Protein 1U61 (pdb70)

Foldseek 3Di:
DPLVPDALLVLLCLLVVLLVVLLVVDVVVDPDDPVCSVVVSCLQQPLQLQLLLLVVCVVVVVDDPVLVVLLVRQLDPHVPDDPPPDDSVSNSNSSSSSSSSSSCVVVVVVVVSCVSSVSSVVSSVD

Solvent-accessible surface area: 7987 Å² total

B-factor: mean 25.26, std 9.6, range [9.96, 57.23]

Structure (mmCIF, N/CA/C/O backbone):
data_1U61
#
_entry.id   1U61
#
_cell.length_a   168.978
_cell.length_b   168.978
_cell.length_c   168.978
_cell.angle_alpha   90.00
_cell.angle_beta   90.00
_cell.angle_gamma   90.00
#
_symmetry.space_group_name_H-M   'I 41 3 2'
#
loop_
_entity.id
_entity.type
_entity.pdbx_description
1 polymer 'hypothetical protein'
2 water water
#
loop_
_atom_site.group_PDB
_atom_site.id
_atom_site.type_symbol
_atom_site.label_atom_id
_atom_site.label_alt_id
_atom_site.label_comp_id
_atom_site.label_asym_id
_atom_site.label_entity_id
_atom_site.label_seq_id
_atom_site.pdbx_PDB_ins_code
_atom_site.Cartn_x
_atom_site.Cartn_y
_atom_site.Cartn_z
_atom_site.occupancy
_atom_site.B_iso_or_equiv
_atom_site.auth_seq_id
_atom_site.auth_comp_id
_atom_site.auth_asym_id
_atom_site.auth_atom_id
_atom_site.pdbx_PDB_model_num
ATOM 1 N N . ILE A 1 5 ? 36.857 50.694 -2.202 1.00 34.06 2 ILE A N 1
ATOM 2 C CA . ILE A 1 5 ? 37.084 49.214 -2.148 1.00 32.54 2 ILE A CA 1
ATOM 3 C C . ILE A 1 5 ? 37.756 48.695 -3.421 1.00 30.78 2 ILE A C 1
ATOM 4 O O . ILE A 1 5 ? 37.227 48.856 -4.523 1.00 32.73 2 ILE A O 1
ATOM 9 N N . ASP A 1 6 ? 38.863 47.992 -3.241 1.00 27.22 3 ASP A N 1
ATOM 10 C CA . ASP A 1 6 ? 39.635 47.435 -4.346 1.00 24.69 3 ASP A CA 1
ATOM 11 C C . ASP A 1 6 ? 39.314 45.941 -4.396 1.00 22.63 3 A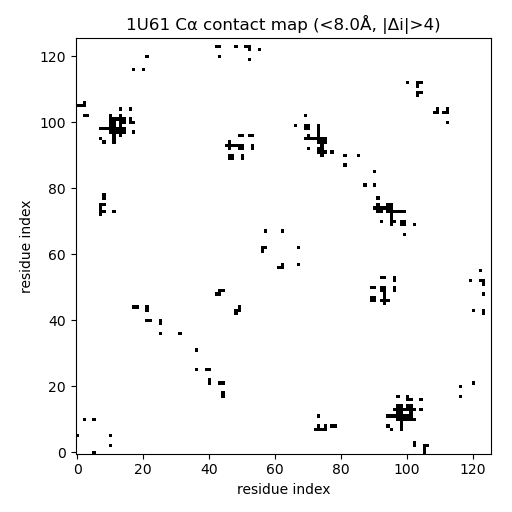SP A C 1
ATOM 12 O O . ASP A 1 6 ? 39.955 45.112 -3.731 1.00 20.91 3 ASP A O 1
ATOM 17 N N . ALA A 1 7 ? 38.295 45.615 -5.182 1.00 20.25 4 ALA A N 1
ATOM 18 C CA . ALA A 1 7 ? 37.779 44.266 -5.277 1.00 19.70 4 ALA A CA 1
ATOM 19 C C . ALA A 1 7 ? 38.786 43.266 -5.788 1.00 18.92 4 ALA A C 1
ATOM 20 O O . ALA A 1 7 ? 38.757 42.110 -5.399 1.00 18.83 4 ALA A O 1
ATOM 22 N N . LYS A 1 8 ? 39.667 43.696 -6.692 1.00 17.93 5 LYS A N 1
ATOM 23 C CA . LYS A 1 8 ? 40.658 42.791 -7.249 1.00 17.70 5 LYS A CA 1
ATOM 24 C C . LYS A 1 8 ? 41.696 42.370 -6.223 1.00 15.69 5 LYS A C 1
ATOM 25 O O . LYS A 1 8 ? 42.392 41.412 -6.433 1.00 16.56 5 LYS A O 1
ATOM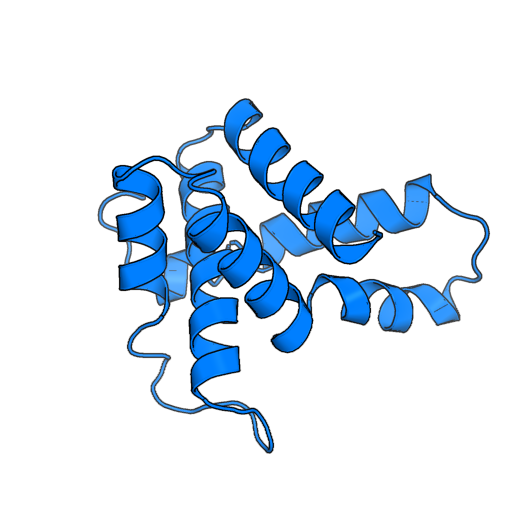 31 N N . GLN A 1 9 ? 41.838 43.127 -5.150 1.00 14.86 6 GLN A N 1
ATOM 32 C CA . GLN A 1 9 ? 42.781 42.809 -4.085 1.00 15.37 6 GLN A CA 1
ATOM 33 C C . GLN A 1 9 ? 42.131 42.231 -2.817 1.00 14.33 6 GLN A C 1
ATOM 34 O O . GLN A 1 9 ? 42.803 41.617 -2.001 1.00 12.82 6 GLN A O 1
ATOM 40 N N . LEU A 1 10 ? 40.827 42.424 -2.672 1.00 14.03 7 LEU A N 1
ATOM 41 C CA . LEU A 1 10 ? 40.114 42.005 -1.473 1.00 14.43 7 LEU A CA 1
ATOM 42 C C . LEU A 1 10 ? 40.137 40.473 -1.299 1.00 13.54 7 LEU A C 1
ATOM 43 O O . LEU A 1 10 ? 39.952 39.738 -2.230 1.00 12.78 7 LEU A O 1
ATOM 48 N N . ASN A 1 11 ? 40.384 40.012 -0.088 1.00 13.45 8 ASN A N 1
ATOM 49 C CA . ASN A 1 11 ? 40.370 38.588 0.209 1.00 13.43 8 ASN A CA 1
ATOM 50 C C . ASN A 1 11 ? 38.983 37.997 -0.135 1.00 13.76 8 ASN A C 1
ATOM 51 O O . ASN A 1 11 ? 37.925 38.709 -0.171 1.00 9.96 8 ASN A O 1
ATOM 56 N N . SER A 1 12 ? 39.027 36.720 -0.477 1.00 14.02 9 SER A N 1
ATOM 57 C CA . SER A 1 12 ? 37.836 35.938 -0.848 1.00 15.39 9 SER A CA 1
ATOM 58 C C . SER A 1 12 ? 36.725 35.788 0.210 1.00 15.64 9 SER A C 1
ATOM 59 O O . SER A 1 12 ? 35.566 35.733 -0.171 1.00 16.46 9 SER A O 1
ATOM 62 N N . LEU A 1 13 ? 37.039 35.716 1.498 1.00 16.45 10 LEU A N 1
ATOM 63 C CA . LEU A 1 13 ? 35.991 35.629 2.514 1.00 17.27 10 LEU A CA 1
ATOM 64 C C . LEU A 1 13 ? 35.173 36.921 2.549 1.00 16.36 10 LEU A C 1
ATOM 65 O O . LEU A 1 13 ? 33.949 36.877 2.643 1.00 14.21 10 LEU A O 1
ATOM 70 N N . ALA A 1 14 ? 35.856 38.059 2.486 1.00 14.39 11 ALA A N 1
ATOM 71 C CA . ALA A 1 14 ? 35.188 39.361 2.405 1.00 14.40 11 ALA A CA 1
ATOM 72 C C . ALA A 1 14 ? 34.371 39.489 1.132 1.00 13.83 11 ALA A C 1
ATOM 73 O O . ALA A 1 14 ? 33.250 39.993 1.172 1.00 13.93 11 ALA A O 1
ATOM 75 N N . LEU A 1 15 ? 34.904 39.034 0.004 1.00 12.76 12 LEU A N 1
ATOM 76 C CA . LEU A 1 15 ? 34.126 39.057 -1.226 1.00 13.38 12 LEU A CA 1
ATOM 77 C C . LEU A 1 15 ? 32.842 38.219 -1.076 1.00 13.84 12 LEU A C 1
ATOM 78 O O . LEU A 1 15 ? 31.783 38.641 -1.530 1.00 13.71 12 LEU A O 1
ATOM 83 N N . ALA A 1 16 ? 32.965 37.036 -0.473 1.00 13.45 13 ALA A N 1
ATOM 84 C CA . ALA A 1 16 ? 31.857 36.138 -0.286 1.00 13.37 13 ALA A CA 1
ATOM 85 C C . ALA A 1 16 ? 30.853 36.712 0.717 1.00 13.47 13 ALA A C 1
ATOM 86 O O . ALA A 1 16 ? 29.661 36.608 0.509 1.00 13.74 13 ALA A O 1
ATOM 88 N N . TYR A 1 17 ? 31.344 37.307 1.794 1.00 13.18 14 TYR A N 1
ATOM 89 C CA . TYR A 1 17 ? 30.524 38.036 2.723 1.00 13.48 14 TYR A CA 1
ATOM 90 C C . TYR A 1 17 ? 29.640 39.044 1.960 1.00 14.51 14 TYR A C 1
ATOM 91 O O . TYR A 1 17 ? 28.417 39.109 2.170 1.00 14.19 14 TYR A O 1
ATOM 108 N N . GLY A 1 19 ? 28.945 39.075 -1.375 1.00 14.56 16 GLY A N 1
ATOM 109 C CA . GLY A 1 19 ? 28.163 38.463 -2.425 1.00 15.00 16 GLY A CA 1
ATOM 110 C C . GLY A 1 19 ? 26.978 37.649 -1.894 1.00 15.33 16 GLY A C 1
ATOM 111 O O . GLY A 1 19 ? 25.922 37.540 -2.536 1.00 15.00 16 GLY A O 1
ATOM 112 N N . ASP A 1 20 ? 27.182 37.046 -0.724 1.00 14.97 17 ASP A N 1
ATOM 113 C CA . ASP A 1 20 ? 26.130 36.381 0.031 1.00 14.97 17 ASP A CA 1
ATOM 114 C C . ASP A 1 20 ? 24.900 37.304 0.183 1.00 15.31 17 ASP A C 1
ATOM 115 O O . ASP A 1 20 ? 23.798 36.905 -0.156 1.00 15.12 17 ASP A O 1
ATOM 120 N N . ALA A 1 21 ? 25.101 38.539 0.647 1.00 14.85 18 ALA A N 1
A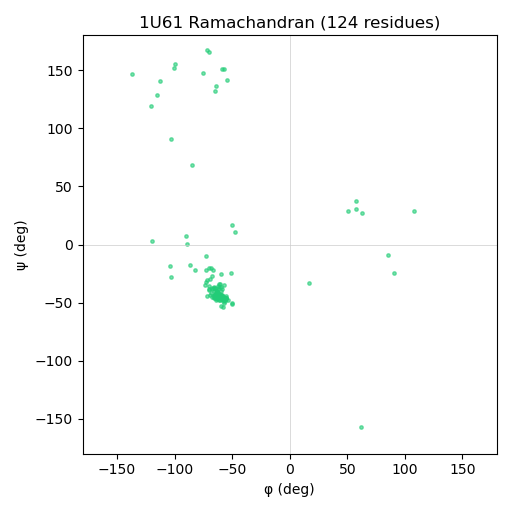TOM 121 C CA . ALA A 1 21 ? 24.009 39.510 0.764 1.00 13.84 18 ALA A CA 1
ATOM 122 C C . ALA A 1 21 ? 23.492 40.002 -0.586 1.00 13.58 18 ALA A C 1
ATOM 123 O O . ALA A 1 21 ? 22.277 40.132 -0.797 1.00 13.97 18 ALA A O 1
ATOM 125 N N . VAL A 1 22 ? 24.380 40.221 -1.544 1.00 14.04 19 VAL A N 1
ATOM 126 C CA . VAL A 1 22 ? 23.954 40.660 -2.876 1.00 14.10 19 VAL A CA 1
ATOM 127 C C . VAL A 1 22 ? 23.034 39.629 -3.531 1.00 14.73 19 VAL A C 1
ATOM 128 O O . VAL A 1 22 ? 21.987 39.972 -4.063 1.00 15.37 19 VAL A O 1
ATOM 132 N N . TYR A 1 23 ? 23.421 38.364 -3.500 1.00 15.11 20 TYR A N 1
ATOM 133 C CA . TYR A 1 23 ? 22.622 37.314 -4.104 1.00 14.82 20 TYR A CA 1
ATOM 134 C C . TYR A 1 23 ? 21.288 37.163 -3.361 1.00 14.93 20 TYR A C 1
ATOM 135 O O . TYR A 1 23 ? 20.244 36.952 -3.955 1.00 14.28 20 TYR A O 1
ATOM 144 N N . GLU A 1 24 ? 21.339 37.261 -2.046 1.00 14.33 21 GLU A N 1
ATOM 145 C CA . GLU A 1 24 ? 20.141 37.154 -1.228 1.00 13.96 21 GLU A CA 1
ATOM 146 C C . GLU A 1 24 ? 19.089 38.175 -1.668 1.00 14.73 21 GLU A C 1
ATOM 147 O O . GLU A 1 24 ? 17.899 37.846 -1.765 1.00 14.17 21 GLU A O 1
ATOM 153 N N . GLN A 1 25 ? 19.533 39.400 -1.902 1.00 15.33 22 GLN A N 1
ATOM 154 C CA . GLN A 1 25 ? 18.665 40.498 -2.327 1.00 15.77 22 GLN A CA 1
ATOM 155 C C . GLN A 1 25 ? 18.033 40.210 -3.684 1.00 16.02 22 GLN A C 1
ATOM 156 O O . GLN A 1 25 ? 16.805 40.384 -3.827 1.00 15.98 22 GLN A O 1
ATOM 162 N N . TYR A 1 26 ? 18.821 39.750 -4.669 1.00 15.19 23 TYR A N 1
ATOM 163 C CA . TYR A 1 26 ? 18.235 39.282 -5.917 1.00 15.67 23 TYR A CA 1
ATOM 164 C C . TYR A 1 26 ? 1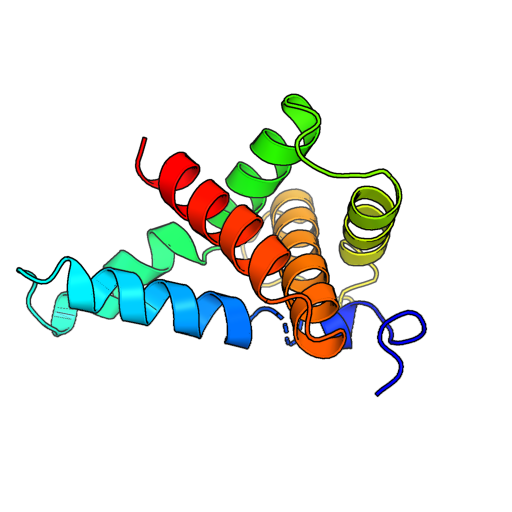7.190 38.177 -5.712 1.00 15.55 23 TYR A C 1
ATOM 165 O O . TYR A 1 26 ? 16.132 38.186 -6.334 1.00 15.26 23 TYR A O 1
ATOM 174 N N . ILE A 1 27 ? 17.507 37.188 -4.892 1.00 15.41 24 ILE A N 1
ATOM 175 C CA . ILE A 1 27 ? 16.619 36.043 -4.734 1.00 14.69 24 ILE A CA 1
ATOM 176 C C . ILE A 1 27 ? 15.302 36.431 -4.051 1.00 15.08 24 ILE A C 1
ATOM 177 O O . ILE A 1 27 ? 14.223 35.976 -4.448 1.00 15.01 24 ILE A O 1
ATOM 182 N N . ARG A 1 28 ? 15.380 37.216 -2.982 1.00 14.31 25 ARG A N 1
ATOM 183 C CA . ARG A 1 28 ? 14.181 37.581 -2.278 1.00 14.43 25 ARG A CA 1
ATOM 184 C C . ARG A 1 28 ? 13.267 38.412 -3.184 1.00 14.88 25 ARG A C 1
ATOM 185 O O . ARG A 1 28 ? 12.063 38.203 -3.198 1.00 13.84 25 ARG A O 1
ATOM 193 N N . TYR A 1 29 ? 13.839 39.334 -3.943 1.00 15.76 26 TYR A N 1
ATOM 194 C CA . TYR A 1 29 ? 13.057 40.083 -4.928 1.00 16.75 26 TYR A CA 1
ATOM 195 C C . TYR A 1 29 ? 12.409 39.126 -5.939 1.00 17.46 26 TYR A C 1
ATOM 196 O O . TYR A 1 29 ? 11.229 39.244 -6.253 1.00 16.17 26 TYR A O 1
ATOM 205 N N . HIS A 1 30 ? 13.164 38.146 -6.412 1.00 17.58 27 HIS A N 1
ATOM 206 C CA . HIS A 1 30 ? 12.610 37.193 -7.367 1.00 18.07 27 HIS A CA 1
ATOM 207 C C . HIS A 1 30 ? 11.411 36.448 -6.798 1.00 18.18 27 HIS A C 1
ATOM 208 O O . HIS A 1 30 ? 10.369 36.328 -7.466 1.00 17.88 27 HIS A O 1
ATOM 215 N N . LEU A 1 31 ? 11.545 35.961 -5.568 1.00 17.13 28 LEU A N 1
ATOM 216 C CA . LEU A 1 31 ? 10.469 35.275 -4.899 1.00 17.56 28 LEU A CA 1
ATOM 217 C C . LEU A 1 31 ? 9.197 36.136 -4.712 1.00 18.37 28 LEU A C 1
ATOM 218 O O . LEU A 1 31 ? 8.086 35.627 -4.888 1.00 17.74 28 LEU A O 1
ATOM 223 N N . LEU A 1 32 ? 9.364 37.414 -4.387 1.00 18.31 29 LEU A N 1
ATOM 224 C CA . LEU A 1 32 ? 8.229 38.311 -4.191 1.00 19.75 29 LEU A CA 1
ATOM 225 C C . LEU A 1 32 ? 7.567 38.662 -5.533 1.00 20.86 29 LEU A C 1
ATOM 226 O O . LEU A 1 32 ? 6.381 38.805 -5.595 1.00 18.51 29 LEU A O 1
ATOM 231 N N . GLN A 1 33 ? 8.355 38.735 -6.598 1.00 23.57 30 GLN A N 1
ATOM 232 C CA . GLN A 1 33 ? 7.825 39.075 -7.905 1.00 26.55 30 GLN A CA 1
ATOM 233 C C . GLN A 1 33 ? 7.028 37.903 -8.506 1.00 26.54 30 GLN A C 1
ATOM 234 O O . GLN A 1 33 ? 5.997 38.134 -9.106 1.00 26.20 30 GLN A O 1
ATOM 240 N N . LYS A 1 34 ? 7.442 36.670 -8.251 1.00 26.72 31 LYS A N 1
ATOM 241 C CA . LYS A 1 34 ? 6.683 35.499 -8.646 1.00 28.29 31 LYS A CA 1
ATOM 242 C C . LYS A 1 34 ? 5.390 35.449 -7.844 1.00 28.65 31 LYS A C 1
ATOM 243 O O . LYS A 1 34 ? 4.353 35.036 -8.340 1.00 27.50 31 LYS A O 1
ATOM 249 N N . GLY A 1 35 ? 5.493 35.829 -6.577 1.00 28.59 32 GLY A N 1
ATOM 250 C CA . GLY A 1 35 ? 4.349 35.922 -5.708 1.00 28.78 32 GLY A CA 1
ATOM 251 C C . GLY A 1 35 ? 3.655 34.597 -5.516 1.00 28.74 32 GLY A C 1
ATOM 252 O O . GLY A 1 35 ? 4.262 33.529 -5.621 1.00 26.73 32 GLY A O 1
ATOM 253 N N . LYS A 1 36 ? 2.381 34.697 -5.151 1.00 28.44 33 LYS A N 1
ATOM 254 C CA . LYS A 1 36 ? 1.489 33.549 -5.021 1.00 29.51 33 LYS A CA 1
ATOM 255 C C . LYS A 1 36 ? 1.928 32.558 -3.955 1.00 28.43 33 LYS A C 1
ATOM 256 O O . LYS A 1 36 ? 1.611 31.397 -4.042 1.00 28.44 33 LYS A O 1
ATOM 262 N N . VAL A 1 37 ? 2.642 33.021 -2.939 1.00 27.92 34 VAL A N 1
ATOM 263 C CA . VAL A 1 37 ? 2.997 32.158 -1.828 1.00 28.11 34 VAL A CA 1
ATOM 264 C C . VAL A 1 37 ? 2.810 32.918 -0.549 1.00 28.02 34 VAL A C 1
ATOM 265 O O . VAL A 1 37 ? 3.032 34.130 -0.503 1.00 29.37 34 VAL A O 1
ATOM 269 N N . ARG A 1 38 ? 2.428 32.215 0.505 1.00 27.63 35 ARG A N 1
ATOM 270 C CA . ARG A 1 38 ? 2.219 32.853 1.791 1.00 27.26 35 ARG A CA 1
ATOM 271 C C . ARG A 1 38 ? 3.584 33.143 2.357 1.00 26.75 35 ARG A C 1
ATOM 272 O O . ARG A 1 38 ? 4.546 32.414 2.097 1.00 26.28 35 ARG A O 1
ATOM 280 N N . PRO A 1 39 ? 3.674 34.230 3.105 1.00 26.06 36 PRO A N 1
ATOM 281 C CA . PRO A 1 39 ? 4.951 34.718 3.593 1.00 26.12 36 PRO A CA 1
ATOM 282 C C . PRO A 1 39 ? 5.700 33.724 4.465 1.00 26.51 36 PRO A C 1
ATOM 283 O O . PRO A 1 39 ? 6.940 33.765 4.481 1.00 25.35 36 PRO A O 1
ATOM 287 N N . ASN A 1 40 ? 4.979 32.805 5.108 1.00 26.82 37 ASN A N 1
ATOM 288 C CA . ASN A 1 40 ? 5.611 31.774 5.932 1.00 27.74 37 ASN A CA 1
ATOM 289 C C . ASN A 1 40 ? 6.452 30.793 5.105 1.00 26.55 37 ASN A C 1
ATOM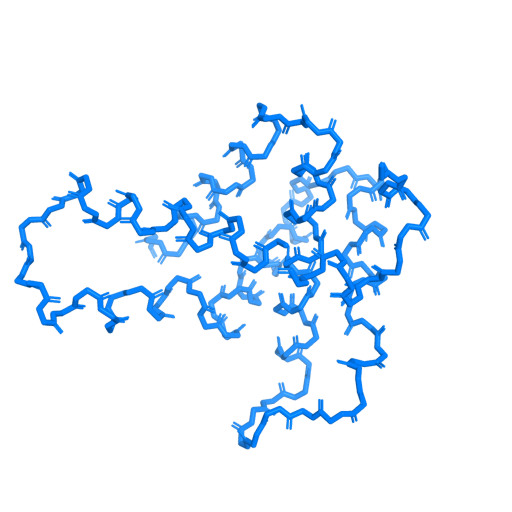 290 O O . ASN A 1 40 ? 7.290 30.145 5.660 1.00 26.74 37 ASN A O 1
ATOM 295 N N . GLN A 1 41 ? 6.174 30.673 3.804 1.00 25.48 38 GLN A N 1
ATOM 296 C CA . GLN A 1 41 ? 6.885 29.789 2.891 1.00 24.77 38 GLN A CA 1
ATOM 297 C C . GLN A 1 41 ? 8.161 30.420 2.273 1.00 23.86 38 GLN A C 1
ATOM 298 O O . GLN A 1 41 ? 8.977 29.713 1.692 1.00 22.00 38 GLN A O 1
ATOM 304 N N . LEU A 1 42 ? 8.279 31.737 2.329 1.00 22.82 39 LEU A N 1
ATOM 305 C CA . LEU A 1 42 ? 9.369 32.463 1.684 1.00 22.75 39 LEU A CA 1
ATOM 306 C C . LEU A 1 42 ? 10.741 31.962 2.130 1.00 22.83 39 LEU A C 1
ATOM 307 O O . LEU A 1 42 ? 11.557 31.708 1.289 1.00 21.27 39 LEU A O 1
ATOM 312 N N . HIS A 1 43 ? 10.967 31.787 3.424 1.00 24.03 40 HIS A N 1
ATOM 313 C CA . HIS A 1 43 ? 12.267 31.349 3.914 1.00 26.80 40 HIS A CA 1
ATOM 314 C C . HIS A 1 43 ? 12.635 30.013 3.259 1.00 26.27 40 HIS A C 1
ATOM 315 O O . HIS A 1 43 ? 13.694 29.898 2.667 1.00 25.74 40 HIS A O 1
ATOM 322 N N . ARG A 1 44 ? 11.714 29.054 3.304 1.00 25.27 41 ARG A N 1
ATOM 323 C CA . ARG A 1 44 ? 11.934 27.723 2.783 1.00 26.54 41 ARG A CA 1
ATOM 324 C C . ARG A 1 44 ? 12.180 27.778 1.269 1.00 25.09 41 ARG A C 1
ATOM 325 O O . ARG A 1 44 ? 13.111 27.161 0.765 1.00 23.06 41 ARG A O 1
ATOM 333 N N . LEU A 1 45 ? 11.378 28.550 0.545 1.00 22.99 42 LEU A N 1
ATOM 334 C CA . LEU A 1 45 ? 11.606 28.724 -0.879 1.00 23.40 42 LEU A CA 1
ATOM 335 C C . LEU A 1 45 ? 12.976 29.336 -1.186 1.00 22.56 42 LEU A C 1
ATOM 336 O O . LEU A 1 45 ? 13.621 28.901 -2.101 1.00 22.79 42 LEU A O 1
ATOM 341 N N . GLY A 1 46 ? 13.404 30.341 -0.434 1.00 22.83 43 GLY A N 1
ATOM 342 C CA . GLY A 1 46 ? 14.695 30.969 -0.630 1.00 24.08 43 GLY A CA 1
ATOM 343 C C . GLY A 1 46 ? 15.875 29.996 -0.484 1.00 25.23 43 GLY A C 1
ATOM 344 O O . GLY A 1 46 ? 16.852 30.077 -1.245 1.00 23.47 43 GLY A O 1
ATOM 345 N N . THR A 1 47 ? 15.744 29.043 0.449 1.00 26.88 44 THR A N 1
ATOM 346 C CA . THR A 1 47 ? 16.768 28.003 0.709 1.00 28.05 44 THR A CA 1
ATOM 347 C C . THR A 1 47 ? 17.094 27.201 -0.525 1.00 28.21 44 THR A C 1
ATOM 348 O O . THR A 1 47 ? 18.249 26.833 -0.750 1.00 28.67 44 THR A O 1
ATOM 352 N N . SER A 1 48 ? 16.107 26.964 -1.380 1.00 27.10 45 SER A N 1
ATOM 353 C CA . SER A 1 48 ? 16.372 26.219 -2.596 1.00 26.45 45 SER A CA 1
ATOM 354 C C . SER A 1 48 ? 17.177 27.044 -3.624 1.00 24.12 45 SER A C 1
ATOM 355 O O . SER A 1 48 ? 17.599 26.530 -4.654 1.00 23.34 45 SER A O 1
ATOM 358 N N . PHE A 1 49 ? 17.344 28.340 -3.378 1.00 21.18 46 PHE A N 1
ATOM 359 C CA . PHE A 1 49 ? 18.217 29.153 -4.207 1.00 19.41 46 PHE A CA 1
ATOM 360 C C . PHE A 1 49 ? 19.564 29.469 -3.558 1.00 18.70 46 PHE A C 1
ATOM 361 O O . PHE A 1 49 ? 20.526 29.722 -4.279 1.00 18.63 46 PHE A O 1
ATOM 369 N N . VAL A 1 50 ? 19.626 29.513 -2.220 1.00 17.87 47 VAL A N 1
ATOM 370 C CA . VAL A 1 50 ? 20.787 30.059 -1.521 1.00 17.93 47 VAL A CA 1
ATOM 371 C C . VAL A 1 50 ? 21.495 29.070 -0.617 1.00 17.01 47 VAL A C 1
ATOM 372 O O . VAL A 1 50 ? 22.467 29.410 0.024 1.00 17.24 47 VAL A O 1
ATOM 376 N N . SER A 1 51 ? 21.058 27.830 -0.595 1.00 16.96 48 SER A N 1
ATOM 377 C CA . SER A 1 51 ? 21.773 26.821 0.191 1.00 16.55 48 SER A CA 1
ATOM 378 C C . SER A 1 51 ? 23.137 26.525 -0.506 1.00 16.90 48 SER A C 1
ATOM 379 O O . SER A 1 51 ? 23.366 26.865 -1.673 1.00 16.29 48 SER A O 1
ATOM 382 N N . ALA A 1 52 ? 24.017 25.871 0.235 1.00 17.00 49 ALA A N 1
ATOM 383 C CA . ALA A 1 52 ? 25.295 25.436 -0.265 1.00 17.65 49 ALA A CA 1
ATOM 384 C C . ALA A 1 52 ? 25.137 24.516 -1.472 1.00 17.68 49 ALA A C 1
ATOM 385 O O . ALA A 1 52 ? 25.871 24.644 -2.462 1.00 17.50 49 ALA A O 1
ATOM 387 N N . LYS A 1 53 ? 24.213 23.570 -1.366 1.00 18.12 50 LYS A N 1
ATOM 388 C CA . LYS A 1 53 ? 23.931 22.619 -2.438 1.00 19.09 50 LYS A CA 1
ATOM 389 C C . LYS A 1 53 ? 23.417 23.346 -3.698 1.00 18.44 50 LYS A C 1
ATOM 390 O O . LYS A 1 53 ? 23.839 23.040 -4.797 1.00 18.18 50 LYS A O 1
ATOM 396 N N . ALA A 1 54 ? 22.547 24.331 -3.532 1.00 17.22 51 ALA A N 1
ATOM 397 C CA . ALA A 1 54 ? 22.055 25.086 -4.671 1.00 16.60 51 ALA A CA 1
ATOM 398 C C . ALA A 1 54 ? 23.133 25.904 -5.353 1.00 16.80 51 ALA A C 1
ATOM 399 O O . ALA A 1 54 ? 23.222 25.937 -6.588 1.00 17.34 51 ALA A O 1
ATOM 401 N N . GLN A 1 55 ? 23.944 26.591 -4.566 1.00 15.94 52 GLN A N 1
ATOM 402 C CA . GLN A 1 55 ? 24.960 27.483 -5.111 1.00 15.57 52 GLN A CA 1
ATOM 403 C C . GLN A 1 55 ? 26.053 26.656 -5.772 1.00 15.60 52 GLN A C 1
ATOM 404 O O . GLN A 1 55 ? 26.560 27.029 -6.803 1.00 14.48 52 GLN A O 1
ATOM 410 N N . ALA A 1 56 ? 26.362 25.504 -5.196 1.00 15.41 53 ALA A N 1
ATOM 411 C CA . ALA A 1 56 ? 27.317 24.592 -5.812 1.00 16.05 53 ALA A CA 1
ATOM 412 C C . ALA A 1 56 ? 26.834 24.061 -7.177 1.00 16.35 53 ALA A C 1
ATOM 413 O O . ALA A 1 56 ? 27.612 24.001 -8.134 1.00 16.65 53 ALA A O 1
ATOM 415 N N . LYS A 1 57 ? 25.565 23.679 -7.246 1.00 16.67 54 LYS A N 1
ATOM 416 C CA . LYS A 1 57 ? 24.934 23.248 -8.471 1.00 16.89 54 LYS A CA 1
ATOM 417 C C . LYS A 1 57 ? 25.104 24.337 -9.525 1.00 16.86 54 LYS A C 1
ATOM 418 O O . LYS A 1 57 ? 25.513 24.049 -10.654 1.00 16.28 54 LYS A O 1
ATOM 424 N N . VAL A 1 58 ? 24.853 25.595 -9.168 1.00 16.58 55 VAL A N 1
ATOM 425 C CA . VAL A 1 58 ? 25.071 26.700 -10.115 1.00 16.15 55 VAL A CA 1
ATOM 426 C C . VAL A 1 58 ? 26.515 26.748 -10.577 1.00 16.86 55 VAL A C 1
ATOM 427 O O . VAL A 1 58 ? 26.783 26.895 -11.784 1.00 16.56 55 VAL A O 1
ATOM 431 N N . VAL A 1 59 ? 27.463 26.636 -9.643 1.00 15.57 56 VAL A N 1
ATOM 432 C CA . VAL A 1 59 ? 28.875 26.696 -10.035 1.00 15.46 56 VAL A CA 1
ATOM 433 C C . VAL A 1 59 ? 29.253 25.560 -10.993 1.00 15.60 56 VAL A C 1
ATOM 434 O O . VAL A 1 59 ? 29.967 25.802 -11.976 1.00 14.20 56 VAL A O 1
ATOM 438 N N . TYR A 1 60 ? 28.799 24.348 -10.700 1.00 15.80 57 TYR A N 1
ATOM 439 C CA . TYR A 1 60 ? 29.054 23.223 -11.584 1.00 16.91 57 TYR A CA 1
ATOM 440 C C . TYR A 1 60 ? 28.503 23.516 -12.988 1.00 17.71 57 TYR A C 1
ATOM 441 O O . TYR A 1 60 ? 29.170 23.236 -13.987 1.00 18.41 57 TYR A O 1
ATOM 450 N N . HIS A 1 61 ? 27.286 24.049 -13.064 1.00 18.26 58 HIS A N 1
ATOM 451 C CA . HIS A 1 61 ? 26.704 24.420 -14.344 1.00 18.85 58 HIS A CA 1
ATOM 452 C C . HIS A 1 61 ? 27.559 25.450 -15.086 1.00 19.20 58 HIS A C 1
ATOM 453 O O . HIS A 1 61 ? 27.821 25.294 -16.281 1.00 19.95 58 HIS A O 1
ATOM 460 N N . LEU A 1 62 ? 27.996 26.494 -14.385 1.00 19.33 59 LEU A N 1
ATOM 461 C CA . LEU A 1 62 ? 28.785 27.566 -14.991 1.00 19.04 59 LEU A CA 1
ATOM 462 C C . LEU A 1 62 ? 30.137 27.072 -15.490 1.00 19.51 59 LEU A C 1
ATOM 463 O O . LEU A 1 62 ? 30.563 27.432 -16.587 1.00 19.84 59 LEU A O 1
ATOM 468 N N . LEU A 1 63 ? 30.805 26.249 -14.690 1.00 18.52 60 LEU A N 1
ATOM 469 C CA . LEU A 1 63 ? 32.088 25.672 -15.070 1.00 19.69 60 LEU A CA 1
ATOM 470 C C . LEU A 1 63 ? 31.954 24.714 -16.277 1.00 20.79 60 LEU A C 1
ATOM 471 O O . LEU A 1 63 ? 32.729 24.760 -17.203 1.00 20.45 60 LEU A O 1
ATOM 476 N N . GLU A 1 64 ? 30.926 23.888 -16.258 1.00 22.02 61 GLU A N 1
ATOM 477 C CA . GLU A 1 64 ? 30.697 22.926 -17.297 1.00 22.79 61 GLU A CA 1
ATOM 478 C C . GLU A 1 64 ? 30.452 23.566 -18.681 1.00 23.02 61 GLU A C 1
ATOM 479 O O . GLU A 1 64 ? 30.995 23.089 -19.672 1.00 21.79 61 GLU A O 1
ATOM 485 N N . THR A 1 65 ? 29.641 24.633 -18.720 1.00 23.07 62 THR A N 1
ATOM 486 C CA . THR A 1 65 ? 29.235 25.314 -19.961 1.00 22.77 62 THR A CA 1
ATOM 487 C C . THR A 1 65 ? 30.182 26.440 -20.389 1.00 23.67 62 THR A C 1
ATOM 488 O O . THR A 1 65 ? 29.924 27.092 -21.382 1.00 23.85 62 THR A O 1
ATOM 492 N N . ALA A 1 66 ? 31.254 26.693 -19.640 1.00 23.49 63 ALA A N 1
ATOM 493 C CA . ALA A 1 66 ? 32.186 27.774 -19.977 1.00 23.61 63 ALA A CA 1
ATOM 494 C C . ALA A 1 66 ? 31.458 29.104 -20.053 1.00 24.10 63 ALA A C 1
ATOM 495 O O . ALA A 1 66 ? 31.756 29.951 -20.904 1.00 24.27 63 ALA A O 1
ATOM 497 N N . PHE A 1 67 ? 30.490 29.302 -19.155 1.00 23.90 64 PHE A N 1
ATOM 498 C CA . PHE A 1 67 ? 29.723 30.546 -19.125 1.00 23.96 64 PHE A CA 1
ATOM 499 C C . PHE A 1 67 ? 30.593 31.745 -18.712 1.00 23.74 64 PHE A C 1
ATOM 500 O O . PHE A 1 67 ? 30.322 32.882 -19.101 1.00 21.92 64 PHE A O 1
ATOM 508 N N . LEU A 1 68 ? 31.646 31.482 -17.947 1.00 24.32 65 LEU A N 1
ATOM 509 C CA . LEU A 1 68 ? 32.438 32.550 -17.329 1.00 25.69 65 LEU A CA 1
ATOM 510 C C . LEU A 1 68 ? 33.728 32.819 -18.096 1.00 26.48 65 LEU A C 1
ATOM 511 O O . LEU A 1 68 ? 34.251 31.930 -18.723 1.00 25.67 65 LEU A O 1
ATOM 516 N N . THR A 1 69 ? 34.226 34.054 -18.015 1.00 27.74 66 THR A N 1
ATOM 517 C CA . THR A 1 69 ? 35.550 34.402 -18.520 1.00 28.69 66 THR A CA 1
ATOM 518 C C . THR A 1 69 ? 36.615 33.800 -17.620 1.00 29.36 66 THR A C 1
ATOM 519 O O . THR A 1 69 ? 36.315 33.319 -16.514 1.00 28.69 66 THR A O 1
ATOM 523 N N . GLU A 1 70 ? 37.870 33.810 -18.086 1.00 30.31 67 GLU A N 1
ATOM 524 C CA . GLU A 1 70 ? 38.967 33.307 -17.254 1.00 30.59 67 GLU A CA 1
ATOM 525 C C . GLU A 1 70 ? 39.161 34.138 -15.987 1.00 28.79 67 GLU A C 1
ATOM 526 O O . GLU A 1 70 ? 39.418 33.572 -14.961 1.00 28.65 67 GLU A O 1
ATOM 532 N N . GLU A 1 71 ? 39.046 35.460 -16.063 1.00 28.39 68 GLU A N 1
ATOM 533 C CA . GLU A 1 71 ? 39.082 36.303 -14.864 1.00 28.63 68 GLU A CA 1
ATOM 534 C C . GLU A 1 71 ? 38.038 35.833 -13.823 1.00 27.81 68 GLU A C 1
ATOM 535 O O . GLU A 1 71 ? 38.376 35.613 -12.662 1.00 26.78 68 GLU A O 1
ATOM 541 N N . GLU A 1 72 ? 36.799 35.606 -14.267 1.00 27.32 69 GLU A N 1
ATOM 542 C CA . GLU A 1 72 ? 35.730 35.141 -13.379 1.00 26.61 69 GLU A CA 1
ATOM 543 C C . GLU A 1 72 ? 36.001 33.771 -12.823 1.00 26.70 69 GLU A C 1
ATOM 544 O O . GLU A 1 72 ? 35.689 33.509 -11.671 1.00 26.78 69 GLU A O 1
ATOM 550 N N . GLU A 1 73 ? 36.586 32.881 -13.615 1.00 26.99 70 GLU A N 1
ATOM 551 C CA . GLU A 1 73 ? 36.918 31.539 -13.111 1.00 27.63 70 GLU A CA 1
ATOM 552 C C . GLU A 1 73 ? 38.053 31.585 -12.066 1.00 26.85 70 GLU A C 1
ATOM 553 O O . GLU A 1 73 ? 38.087 30.778 -11.153 1.00 27.72 70 GLU A O 1
ATOM 559 N N . ALA A 1 74 ? 38.938 32.557 -12.180 1.00 26.32 71 ALA A N 1
ATOM 560 C CA . ALA A 1 74 ? 40.002 32.745 -11.184 1.00 26.40 71 ALA A CA 1
ATOM 561 C C . ALA A 1 74 ? 39.410 33.253 -9.853 1.00 26.00 71 ALA A C 1
ATOM 562 O O . ALA A 1 74 ? 39.775 32.763 -8.754 1.00 24.94 71 ALA A O 1
ATOM 564 N N . VAL A 1 75 ? 38.402 34.134 -9.947 1.00 25.93 72 VAL A N 1
ATOM 565 C CA . VAL A 1 75 ? 37.661 34.540 -8.741 1.00 25.19 72 VAL A CA 1
ATOM 566 C C . VAL A 1 75 ? 37.055 33.347 -8.026 1.00 25.33 72 VAL A C 1
ATOM 567 O O . VAL A 1 75 ? 37.186 33.236 -6.793 1.00 25.45 72 VAL A O 1
ATOM 571 N N . LEU A 1 76 ? 36.387 32.460 -8.777 1.00 25.62 73 LEU A N 1
ATOM 572 C CA . LEU A 1 76 ? 35.780 31.233 -8.224 1.00 25.52 73 LEU A CA 1
ATOM 573 C C . LEU A 1 76 ? 36.812 30.306 -7.596 1.00 25.72 73 LEU A C 1
ATOM 574 O O . LEU A 1 76 ? 36.643 29.771 -6.490 1.00 26.30 73 LEU A O 1
ATOM 579 N N . ARG A 1 77 ? 37.888 30.082 -8.322 1.00 26.77 74 ARG A N 1
ATOM 580 C CA . ARG A 1 77 ? 38.960 29.215 -7.794 1.00 27.55 74 ARG A CA 1
ATOM 581 C C . ARG A 1 77 ? 39.462 29.735 -6.446 1.00 26.52 74 ARG A C 1
ATOM 582 O O . ARG A 1 77 ? 39.531 28.996 -5.463 1.00 26.09 74 ARG A O 1
ATOM 590 N N . ARG A 1 78 ? 39.749 31.036 -6.390 1.00 27.13 75 ARG A N 1
ATOM 591 C CA . ARG A 1 78 ? 40.181 31.699 -5.143 1.00 26.43 75 ARG A CA 1
ATOM 592 C C . ARG A 1 78 ? 39.120 31.615 -4.078 1.00 27.35 75 ARG A C 1
ATOM 593 O O . ARG A 1 78 ? 39.411 31.519 -2.864 1.00 26.35 75 ARG A O 1
ATOM 601 N N . GLY A 1 79 ? 37.865 31.707 -4.515 1.00 27.67 76 GLY A N 1
ATOM 602 C CA . GLY A 1 79 ? 36.778 31.820 -3.598 1.00 28.79 76 GLY A CA 1
ATOM 603 C C . GLY A 1 79 ? 36.467 30.577 -2.784 1.00 30.00 76 GLY A C 1
ATOM 604 O O . GLY A 1 79 ? 35.786 30.628 -1.772 1.00 30.60 76 GLY A O 1
ATOM 605 N N . ARG A 1 80 ? 36.896 29.445 -3.226 1.00 31.60 77 ARG A N 1
ATOM 606 C CA . ARG A 1 80 ? 36.689 28.274 -2.412 1.00 35.62 77 ARG A CA 1
ATOM 607 C C . ARG A 1 80 ? 37.165 28.478 -0.973 1.00 36.88 77 ARG A C 1
ATOM 608 O O . ARG A 1 80 ? 36.662 27.876 -0.019 1.00 35.47 77 ARG A O 1
ATOM 616 N N . ASN A 1 81 ? 38.105 29.400 -0.823 1.00 39.00 78 ASN A N 1
ATOM 617 C CA . ASN A 1 81 ? 39.269 29.038 -0.120 1.00 40.11 78 ASN A CA 1
ATOM 618 C C . ASN A 1 81 ? 39.756 29.663 1.0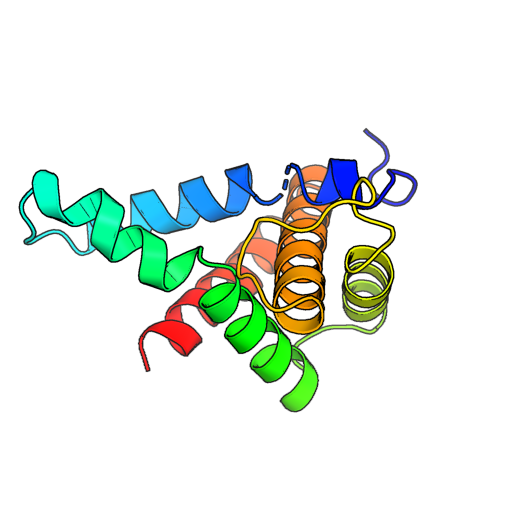78 1.00 40.33 78 ASN A C 1
ATOM 619 O O . ASN A 1 81 ? 40.243 30.775 0.982 1.00 41.93 78 ASN A O 1
ATOM 624 N N . ALA A 1 82 ? 39.833 28.833 2.124 1.00 40.01 79 ALA A N 1
ATOM 625 C CA . ALA A 1 82 ? 40.602 29.068 3.315 1.00 39.33 79 ALA A CA 1
ATOM 626 C C . ALA A 1 82 ? 39.735 29.393 4.570 1.00 40.49 79 ALA A C 1
ATOM 627 O O . ALA A 1 82 ? 40.237 29.940 5.540 1.00 36.58 79 ALA A O 1
ATOM 629 N N . ASN A 1 83 ? 38.510 28.818 4.530 1.00 43.17 80 ASN A N 1
ATOM 630 C CA . ASN A 1 83 ? 37.169 29.397 4.760 1.00 45.04 80 ASN A CA 1
ATOM 631 C C . ASN A 1 83 ? 36.745 30.288 5.909 1.00 45.75 80 ASN A C 1
ATOM 632 O O . ASN A 1 83 ? 35.577 30.614 5.982 1.00 46.42 80 ASN A O 1
ATOM 637 N N . SER A 1 84 ? 37.699 30.766 6.682 1.00 45.43 81 SER A N 1
ATOM 638 C CA . SER A 1 84 ? 37.610 30.911 8.149 1.00 44.31 81 SER A CA 1
ATOM 639 C C . SER A 1 84 ? 37.991 29.612 8.831 1.00 42.72 81 SER A C 1
ATOM 640 O O . SER A 1 84 ? 38.172 29.580 10.047 1.00 43.26 81 SER A O 1
ATOM 643 N N . GLY A 1 85 ? 38.157 28.551 8.053 1.00 40.83 82 GLY A N 1
ATOM 644 C CA . GLY A 1 85 ? 38.732 27.330 8.568 1.00 40.34 82 GLY A CA 1
ATOM 645 C C . GLY A 1 85 ? 37.764 26.307 9.148 1.00 39.35 82 GLY A C 1
ATOM 646 O O . GLY A 1 85 ? 38.115 25.134 9.169 1.00 38.85 82 GLY A O 1
ATOM 647 N N . THR A 1 86 ? 36.580 26.724 9.618 1.00 38.04 83 THR A N 1
ATOM 648 C CA . THR A 1 86 ? 35.539 25.761 9.983 1.00 37.00 83 THR A CA 1
ATOM 649 C C . THR A 1 86 ? 34.524 25.643 8.861 1.00 36.52 83 THR A C 1
ATOM 650 O O . THR A 1 86 ? 34.370 26.543 8.039 1.00 37.68 83 THR A O 1
ATOM 654 N N . VAL A 1 87 ? 33.859 24.507 8.825 1.00 35.87 84 VAL A N 1
ATOM 655 C CA . VAL A 1 87 ? 32.766 24.233 7.902 1.00 35.68 84 VAL A CA 1
ATOM 656 C C . VAL A 1 87 ? 31.464 24.125 8.738 1.00 34.98 84 VAL A C 1
ATOM 657 O O . VAL A 1 87 ? 31.490 23.518 9.792 1.00 34.17 84 VAL A O 1
ATOM 661 N N . PRO A 1 88 ? 30.332 24.648 8.260 1.00 34.89 85 PRO A N 1
ATOM 662 C CA . PRO A 1 88 ? 29.051 24.432 8.960 1.00 35.30 85 PRO A CA 1
ATOM 663 C C . PRO A 1 88 ? 28.802 22.938 9.158 1.00 36.00 85 PRO A C 1
ATOM 664 O O . PRO A 1 88 ? 29.166 22.127 8.277 1.00 36.55 85 PRO A O 1
ATOM 668 N N . LYS A 1 89 ? 28.247 22.563 10.310 1.00 35.87 86 LYS A N 1
ATOM 669 C CA . LYS A 1 89 ? 28.078 21.152 10.659 1.00 36.37 86 LYS A CA 1
ATOM 670 C C . LYS A 1 89 ? 27.270 20.398 9.606 1.00 35.23 86 LYS A C 1
ATOM 671 O O . LYS A 1 89 ? 26.406 20.974 8.945 1.00 34.36 86 LYS A O 1
ATOM 677 N N . ASN A 1 90 ? 27.555 19.103 9.487 1.00 34.98 87 ASN A N 1
ATOM 678 C CA . ASN A 1 90 ? 26.849 18.222 8.552 1.00 35.49 87 ASN A CA 1
ATOM 679 C C . ASN A 1 90 ? 26.784 18.779 7.108 1.00 34.01 87 ASN A C 1
ATOM 680 O O . ASN A 1 90 ? 25.856 18.498 6.369 1.00 34.30 87 ASN A O 1
ATOM 685 N N . THR A 1 91 ? 27.777 19.575 6.730 1.00 32.35 88 THR A N 1
ATOM 686 C CA . THR A 1 91 ? 27.842 20.146 5.389 1.00 31.42 88 THR A CA 1
ATOM 687 C C . THR A 1 91 ? 29.057 19.572 4.694 1.00 28.66 88 THR A C 1
ATOM 688 O O . THR A 1 91 ? 30.166 19.566 5.225 1.00 28.10 88 THR A O 1
ATOM 692 N N . ASP A 1 92 ? 28.846 19.057 3.502 1.00 27.43 89 ASP A N 1
ATOM 693 C CA . ASP A 1 92 ? 29.950 18.494 2.730 1.00 25.59 89 ASP A CA 1
ATOM 694 C C . ASP A 1 92 ? 30.962 19.598 2.367 1.00 24.19 89 ASP A C 1
ATOM 695 O O . ASP A 1 92 ? 30.567 20.648 1.877 1.00 23.19 89 ASP A O 1
ATOM 700 N N . VAL A 1 93 ? 32.262 19.356 2.581 1.00 22.72 90 VAL A N 1
ATOM 701 C CA . VAL A 1 93 ? 33.259 20.429 2.489 1.00 22.99 90 VAL A CA 1
ATOM 702 C C . VAL A 1 93 ? 33.367 21.005 1.049 1.00 22.27 90 VAL A C 1
ATOM 703 O O . VAL A 1 93 ? 33.370 22.224 0.846 1.00 21.00 90 VAL A O 1
ATOM 707 N N . GLN A 1 94 ? 33.461 20.111 0.071 1.00 21.77 91 GLN A N 1
ATOM 708 C CA . GLN A 1 94 ? 33.525 20.523 -1.337 1.00 22.17 91 GLN A CA 1
ATOM 709 C C . GLN A 1 94 ? 32.287 21.308 -1.770 1.00 19.62 91 GLN A C 1
ATOM 710 O O . GLN A 1 94 ? 32.405 22.306 -2.444 1.00 18.03 91 GLN A O 1
ATOM 716 N N . THR A 1 95 ? 31.117 20.848 -1.371 1.00 18.35 92 THR A N 1
ATOM 717 C CA . THR A 1 95 ? 29.895 21.583 -1.652 1.00 18.56 92 THR A CA 1
ATOM 718 C C . THR A 1 95 ? 30.024 22.993 -1.077 1.00 17.41 92 THR A C 1
ATOM 719 O O . THR A 1 95 ? 29.740 23.977 -1.759 1.00 16.03 92 THR A O 1
ATOM 723 N N . TYR A 1 96 ? 30.486 23.090 0.174 1.00 17.75 93 TYR A N 1
ATOM 724 C CA . TYR A 1 96 ? 30.622 24.389 0.859 1.00 17.30 93 TYR A CA 1
ATOM 725 C C . TYR A 1 96 ? 31.623 25.319 0.138 1.00 17.24 93 TYR A C 1
ATOM 726 O O . TYR A 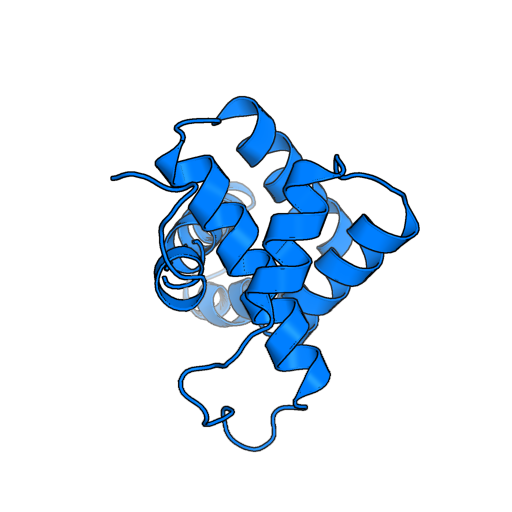1 96 ? 31.385 26.526 -0.017 1.00 16.51 93 TYR A O 1
ATOM 735 N N . ARG A 1 97 ? 32.746 24.765 -0.304 1.00 16.88 94 ARG A N 1
ATOM 736 C CA . ARG A 1 97 ? 33.731 25.553 -1.044 1.00 18.28 94 ARG A CA 1
ATOM 737 C C . ARG A 1 97 ? 33.208 26.105 -2.356 1.00 16.83 94 ARG A C 1
ATOM 738 O O . ARG A 1 97 ? 33.466 27.243 -2.674 1.00 16.60 94 ARG A O 1
ATOM 746 N N . HIS A 1 98 ? 32.509 25.295 -3.129 1.00 16.16 95 HIS A N 1
ATOM 747 C CA . HIS A 1 98 ? 31.899 25.788 -4.366 1.00 17.15 95 HIS A CA 1
ATOM 748 C C . HIS A 1 98 ? 30.801 26.829 -4.093 1.00 16.60 95 HIS A C 1
ATOM 749 O O . HIS A 1 98 ? 30.700 27.830 -4.808 1.00 16.09 95 HIS A O 1
ATOM 756 N N . SER A 1 99 ? 30.041 26.637 -3.018 1.00 16.18 96 SER A N 1
ATOM 757 C CA . SER A 1 99 ? 29.043 27.634 -2.587 1.00 16.22 96 SER A CA 1
ATOM 758 C C . SER A 1 99 ? 29.690 28.989 -2.268 1.00 16.75 96 SER A C 1
ATOM 759 O O . SER A 1 99 ? 29.302 30.033 -2.768 1.00 16.17 96 SER A O 1
ATOM 762 N N . THR A 1 100 ? 30.703 28.956 -1.413 1.00 16.79 97 THR A N 1
ATOM 763 C CA . THR A 1 100 ? 31.460 30.144 -1.018 1.00 17.36 97 THR A CA 1
ATOM 764 C C . THR A 1 100 ? 32.097 30.811 -2.223 1.00 16.86 97 THR A C 1
ATOM 765 O O . THR A 1 100 ? 32.149 32.042 -2.364 1.00 15.56 97 THR A O 1
ATOM 769 N N . ALA A 1 101 ? 32.568 29.991 -3.141 1.00 16.59 98 ALA A N 1
ATOM 770 C CA . ALA A 1 101 ? 33.127 30.523 -4.369 1.00 16.97 98 ALA A CA 1
ATOM 771 C C . ALA A 1 101 ? 32.096 31.330 -5.194 1.00 15.98 98 ALA A C 1
ATOM 772 O O . ALA A 1 101 ? 32.416 32.405 -5.749 1.00 15.07 98 ALA A O 1
ATOM 774 N N . PHE A 1 102 ? 30.877 30.808 -5.309 1.00 15.93 99 PHE A N 1
ATOM 775 C CA . PHE A 1 102 ? 29.818 31.517 -6.001 1.00 16.14 99 PHE A CA 1
ATOM 776 C C . PHE A 1 102 ? 29.627 3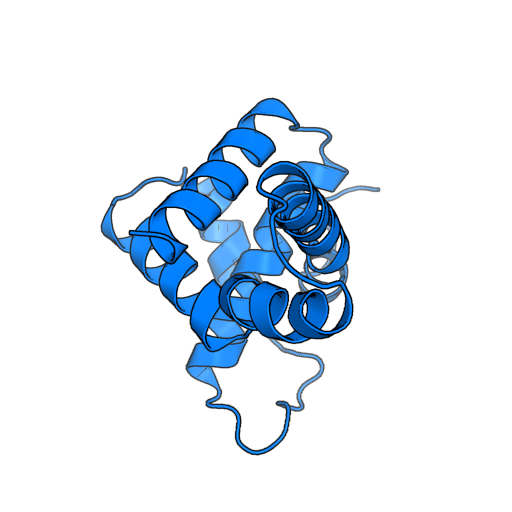2.909 -5.371 1.00 15.83 99 PHE A C 1
ATOM 777 O O . PHE A 1 102 ? 29.548 33.920 -6.058 1.00 15.84 99 PHE A O 1
ATOM 785 N N . GLU A 1 103 ? 29.594 32.939 -4.053 1.00 15.39 100 GLU A N 1
ATOM 786 C CA . GLU A 1 103 ? 29.389 34.186 -3.321 1.00 16.07 100 GLU A CA 1
ATOM 787 C C . GLU A 1 103 ? 30.519 35.175 -3.578 1.00 16.35 100 GLU A C 1
ATOM 788 O O . GLU A 1 103 ? 30.252 36.370 -3.732 1.00 16.21 100 GLU A O 1
ATOM 794 N N . ALA A 1 104 ? 31.752 34.681 -3.676 1.00 16.30 101 ALA A N 1
ATOM 795 C CA . ALA A 1 104 ? 32.893 35.552 -3.971 1.00 15.87 101 ALA A CA 1
ATOM 796 C C . ALA A 1 104 ? 32.755 36.207 -5.345 1.00 15.55 101 ALA A C 1
ATOM 797 O O . ALA A 1 104 ? 33.023 37.390 -5.493 1.00 15.07 101 ALA A O 1
ATOM 799 N N . LEU A 1 105 ? 32.291 35.456 -6.332 1.00 15.10 102 LEU A N 1
ATOM 800 C CA . LEU A 1 105 ? 32.114 35.978 -7.660 1.00 15.61 102 LEU A CA 1
ATOM 801 C C . LEU A 1 105 ? 31.032 37.071 -7.676 1.00 15.90 102 LEU A C 1
ATOM 802 O O . LEU A 1 105 ? 31.199 38.101 -8.301 1.00 16.81 102 LEU A O 1
ATOM 807 N N . ILE A 1 106 ? 29.916 36.816 -7.029 1.00 15.68 103 ILE A N 1
ATOM 808 C CA . ILE A 1 106 ? 28.849 37.804 -6.934 1.00 16.06 103 ILE A CA 1
ATOM 809 C C . ILE A 1 106 ? 29.378 39.067 -6.236 1.00 15.90 103 ILE A C 1
ATOM 810 O O . ILE A 1 106 ? 29.123 40.169 -6.685 1.00 16.39 103 ILE A O 1
ATOM 815 N N . GLY A 1 107 ? 30.119 38.915 -5.149 1.00 16.13 104 GLY A N 1
ATOM 816 C CA . GLY A 1 107 ? 30.618 40.072 -4.402 1.00 16.09 104 GLY A CA 1
ATOM 817 C C . GLY A 1 107 ? 31.551 40.915 -5.233 1.00 16.61 104 GLY A C 1
ATOM 818 O O . GLY A 1 107 ? 31.506 42.140 -5.220 1.00 16.75 104 GLY A O 1
ATOM 819 N N . TYR A 1 108 ? 32.381 40.214 -5.990 1.00 16.86 105 TYR A N 1
ATOM 820 C CA . TYR A 1 108 ? 33.394 40.792 -6.834 1.00 17.78 105 TYR A CA 1
ATOM 821 C C . TYR A 1 108 ? 32.771 41.728 -7.832 1.00 17.97 105 TYR A C 1
ATOM 822 O O . TYR A 1 108 ? 33.167 42.878 -7.928 1.00 17.61 105 TYR A O 1
ATOM 831 N N . HIS A 1 109 ? 31.794 41.235 -8.581 1.00 18.89 106 HIS A N 1
ATOM 832 C CA . HIS A 1 109 ? 31.090 42.074 -9.579 1.00 18.79 106 HIS A CA 1
ATOM 833 C C . HIS A 1 109 ? 30.274 43.213 -8.962 1.00 18.62 106 HIS A C 1
ATOM 834 O O . HIS A 1 109 ? 30.189 44.312 -9.519 1.00 18.41 106 HIS A O 1
ATOM 841 N N . HIS A 1 110 ? 29.645 42.967 -7.825 1.00 18.16 107 HIS A N 1
ATOM 842 C CA . HIS A 1 110 ? 28.956 44.043 -7.126 1.00 18.21 107 HIS A CA 1
ATOM 843 C C . HIS A 1 110 ? 29.911 45.177 -6.781 1.00 18.32 107 HIS A C 1
ATOM 844 O O . HIS A 1 110 ? 29.612 46.331 -7.017 1.00 17.55 107 HIS A O 1
ATOM 851 N N . LEU A 1 111 ? 31.058 44.851 -6.196 1.00 18.46 108 LEU A N 1
ATOM 852 C CA . LEU A 1 111 ? 31.981 45.889 -5.727 1.00 18.47 108 LEU A CA 1
ATOM 853 C C . LEU A 1 111 ? 32.685 46.575 -6.885 1.00 19.50 108 LEU A C 1
ATOM 854 O O . LEU A 1 111 ? 33.119 47.687 -6.736 1.00 19.45 108 LEU A O 1
ATOM 859 N N . LEU A 1 112 ? 32.765 45.940 -8.045 1.00 21.07 109 LEU A N 1
ATOM 860 C CA . LEU A 1 112 ? 33.256 46.628 -9.239 1.00 22.89 109 LEU A CA 1
ATOM 861 C C . LEU A 1 112 ? 32.140 47.319 -10.042 1.00 24.80 109 LEU A C 1
ATOM 862 O O . LEU A 1 112 ? 32.399 47.817 -11.137 1.00 24.08 109 LEU A O 1
ATOM 867 N N . ASN A 1 113 ? 30.910 47.352 -9.504 1.00 26.27 110 ASN A N 1
ATOM 868 C CA . ASN A 1 113 ? 29.770 47.977 -10.171 1.00 27.58 110 ASN A CA 1
ATOM 869 C C . ASN A 1 113 ? 29.476 47.399 -11.561 1.00 27.43 110 ASN A C 1
ATOM 870 O O . ASN A 1 113 ? 29.048 48.126 -12.431 1.00 27.54 110 ASN A O 1
ATOM 875 N N . ASN A 1 114 ? 29.770 46.118 -11.794 1.00 27.44 111 ASN A N 1
ATOM 876 C CA . ASN A 1 114 ? 29.428 45.441 -13.045 1.00 27.06 111 ASN A CA 1
ATOM 877 C C . ASN A 1 114 ? 27.985 44.904 -12.994 1.00 26.72 111 ASN A C 1
ATOM 878 O O . ASN A 1 114 ? 27.773 43.680 -12.963 1.00 25.65 111 ASN A O 1
ATOM 883 N N . ARG A 1 115 ? 27.001 45.815 -12.977 1.00 26.55 112 ARG A N 1
ATOM 884 C CA . ARG A 1 115 ? 25.586 45.437 -12.801 1.00 27.04 112 ARG A CA 1
ATOM 885 C C . ARG A 1 115 ? 25.070 44.513 -13.905 1.00 26.13 112 ARG A C 1
ATOM 886 O O . ARG A 1 115 ? 24.411 43.512 -13.633 1.00 24.61 112 ARG A O 1
ATOM 894 N N . GLU A 1 116 ? 25.414 44.826 -15.147 1.00 26.66 113 GLU A N 1
ATOM 895 C CA . GLU A 1 116 ? 24.890 44.087 -16.301 1.00 26.72 113 GLU A CA 1
ATOM 896 C C . GLU A 1 116 ? 25.403 42.661 -16.278 1.00 24.55 113 GLU A C 1
ATOM 897 O O . GLU A 1 116 ? 24.655 41.723 -16.459 1.00 23.40 113 GLU A O 1
ATOM 903 N N . ARG A 1 117 ? 26.692 42.499 -16.039 1.00 23.40 114 ARG A N 1
ATOM 904 C CA . ARG A 1 117 ? 27.275 41.169 -15.985 1.00 22.75 114 ARG A CA 1
ATOM 905 C C . ARG A 1 117 ? 26.731 40.411 -14.759 1.00 22.08 114 ARG A C 1
ATOM 906 O O . ARG A 1 117 ? 26.449 39.212 -14.820 1.00 21.98 114 ARG A O 1
ATOM 914 N N . LEU A 1 118 ? 26.540 41.121 -13.660 1.00 21.35 115 LEU A N 1
ATOM 915 C CA . LEU A 1 118 ? 26.027 40.489 -12.455 1.00 21.27 115 LEU A CA 1
ATOM 916 C C . LEU A 1 118 ? 24.587 39.997 -12.669 1.00 21.09 115 LEU A C 1
ATOM 917 O O . LEU A 1 118 ? 24.235 38.878 -12.279 1.00 20.30 115 LEU A O 1
ATOM 922 N N . ASP A 1 119 ? 23.758 40.842 -13.292 1.00 20.17 116 ASP A N 1
ATOM 923 C CA . ASP A 1 119 ? 22.430 40.422 -13.730 1.00 20.31 116 ASP A CA 1
ATOM 924 C C . ASP A 1 119 ? 22.506 39.127 -14.525 1.00 19.92 116 ASP A C 1
ATOM 925 O O . ASP A 1 119 ? 21.786 38.184 -14.258 1.00 19.50 116 ASP A O 1
ATOM 930 N N . GLU A 1 120 ? 23.386 39.089 -15.514 1.00 20.20 117 GLU A N 1
ATOM 931 C CA . GLU A 1 120 ? 23.537 37.896 -16.341 1.00 20.24 117 GLU A CA 1
ATOM 932 C C . GLU A 1 120 ? 23.835 36.637 -15.521 1.00 19.61 117 GLU A C 1
ATOM 933 O O . GLU A 1 120 ? 23.218 35.581 -15.734 1.00 20.33 117 GLU A O 1
ATOM 939 N N . ILE A 1 121 ? 24.757 36.738 -14.569 1.00 18.77 118 ILE A N 1
ATOM 940 C CA . ILE A 1 121 ? 25.151 35.571 -13.780 1.00 18.00 118 ILE A CA 1
ATOM 941 C C . ILE A 1 121 ? 24.024 35.128 -12.854 1.00 17.62 118 ILE A C 1
ATOM 942 O O . ILE A 1 121 ? 23.723 33.938 -12.741 1.00 16.53 118 ILE A O 1
ATOM 947 N N . VAL A 1 122 ? 23.389 36.099 -12.207 1.00 17.76 119 VAL A N 1
ATOM 948 C CA . VAL A 1 122 ? 22.373 35.806 -11.224 1.00 17.65 119 VAL A CA 1
ATOM 949 C C . VAL A 1 122 ? 21.095 35.280 -11.905 1.00 18.30 119 VAL A C 1
ATOM 950 O O . VAL A 1 122 ? 20.518 34.305 -11.447 1.00 17.63 119 VAL A O 1
ATOM 954 N N . TYR A 1 123 ? 20.665 35.910 -12.999 1.00 18.71 120 TYR A N 1
ATOM 955 C CA . TYR A 1 123 ? 19.528 35.404 -13.752 1.00 19.22 120 TYR A CA 1
ATOM 956 C C . TYR A 1 123 ? 19.815 34.025 -14.323 1.00 18.91 120 TYR A C 1
ATOM 957 O O . TYR A 1 123 ? 18.931 33.176 -14.350 1.00 18.06 120 TYR A O 1
ATOM 966 N N . LYS A 1 124 ? 21.060 33.767 -14.731 1.00 19.22 121 LYS A N 1
ATOM 967 C CA . LYS A 1 124 ? 21.430 32.421 -15.143 1.00 19.33 121 LYS A CA 1
ATOM 968 C C . LYS A 1 124 ? 21.336 31.447 -13.967 1.00 18.98 121 LYS A C 1
ATOM 969 O O . LYS A 1 124 ? 20.815 30.339 -14.116 1.00 18.87 121 LYS A O 1
ATOM 975 N N . ALA A 1 125 ? 21.824 31.844 -12.792 1.00 18.42 122 ALA A N 1
ATOM 976 C CA . ALA A 1 125 ? 21.724 30.981 -11.617 1.00 18.30 122 ALA A CA 1
ATOM 977 C C . ALA A 1 125 ? 20.278 30.620 -11.333 1.00 18.26 122 ALA A C 1
ATOM 978 O O . ALA A 1 125 ? 19.953 29.454 -11.059 1.00 17.55 122 ALA A O 1
ATOM 980 N N . ILE A 1 126 ? 19.417 31.632 -11.342 1.00 18.20 123 ILE A N 1
ATOM 981 C CA . ILE A 1 126 ? 18.000 31.418 -11.089 1.00 19.23 123 ILE A CA 1
ATOM 982 C C . ILE A 1 126 ? 17.387 30.428 -12.108 1.00 19.61 123 ILE A C 1
ATOM 983 O O . ILE A 1 126 ? 16.662 29.524 -11.713 1.00 17.83 123 ILE A O 1
ATOM 988 N N . ALA A 1 127 ? 17.721 30.587 -13.394 1.00 20.64 124 ALA A N 1
ATOM 989 C CA . ALA A 1 127 ? 17.174 29.715 -14.457 1.00 21.72 124 ALA A CA 1
ATOM 990 C C . ALA A 1 127 ? 17.653 28.287 -14.243 1.00 22.52 124 ALA A C 1
ATOM 991 O O . ALA A 1 127 ? 16.870 27.357 -14.359 1.00 22.20 124 ALA A O 1
ATOM 993 N N . VAL A 1 128 ? 18.921 28.122 -13.852 1.00 22.98 125 VAL A N 1
ATOM 994 C CA . VAL A 1 128 ? 19.472 26.802 -13.629 1.00 23.41 125 VAL A CA 1
ATOM 995 C C . VAL A 1 128 ? 18.722 26.127 -12.491 1.00 24.26 125 VAL A C 1
ATOM 996 O O . VAL A 1 128 ? 18.300 24.979 -12.613 1.00 24.34 125 VAL A O 1
ATOM 1000 N N . LEU A 1 129 ? 18.503 26.855 -11.401 1.00 24.14 126 LEU A N 1
ATOM 1001 C CA . LEU A 1 129 ? 17.900 26.260 -10.233 1.00 25.15 126 LEU A CA 1
ATOM 1002 C C . LEU A 1 129 ? 16.410 25.955 -10.449 1.00 27.69 126 LEU A C 1
ATOM 1003 O O . LEU A 1 129 ? 15.887 24.994 -9.878 1.00 27.87 126 LEU A O 1
ATOM 1008 N N . GLU A 1 130 ? 15.740 26.748 -11.277 1.00 30.15 127 GLU A N 1
ATOM 1009 C CA . GLU A 1 130 ? 14.311 26.519 -11.563 1.00 32.70 127 GLU A CA 1
ATOM 1010 C C . GLU A 1 130 ? 14.045 25.457 -12.641 1.00 35.02 127 GLU A C 1
ATOM 1011 O O . GLU A 1 130 ? 12.962 24.909 -12.672 1.00 35.07 127 GLU A O 1
ATOM 1017 N N . GLU A 1 131 ? 15.019 25.167 -13.508 1.00 38.06 128 GLU A N 1
ATOM 1018 C CA . GLU A 1 131 ? 14.841 24.174 -14.591 1.00 40.84 128 GLU A CA 1
ATOM 1019 C C . GLU A 1 131 ? 14.473 22.778 -14.061 1.00 41.78 128 GLU A C 1
ATOM 1020 O O . GLU A 1 131 ? 15.141 22.249 -13.153 1.00 43.24 128 GLU A O 1
#

Organism: Bacillus cereus (strain ATCC 14579 / DSM 31 / CCUG 7414 / JCM 2152 / NBRC 15305 / NCIMB 9373 / NCTC 2599 / NRRL B-3711) (NCBI:txid226900)

CATH classification: 1.10.1520.10

Secondary structure (DSSP, 8-state):
--TTTS-HHHHH--HHHHHHHHHHHHHHH--S-GGGHHHHHHHHHSHHHHHHHHHHHHHTT-S-HHHHHHHHHHT---SS---TT--HHHHHHHHHHHHHHHHHHHTT-HHHHHHHHHHHHHHHH-

InterPro domains:
  IPR000999 Ribonuclease III domain [PF00636] (11-108)
  IPR000999 Ribonuclease III domain [SM00535] (1-128)
  IPR000999 Ribonuclease III domain [cd00593] (12-130)
  IPR008226 Mini-ribonuclease 3 family [MF_01468] (1-127)
  IPR008226 Mini-ribonuclease 3 family [PIRSF005520] (2-129)
  IPR036389 Ribonuclease III, endonuclease domain superfamily [G3DSA:1.10.1520.10] (1-135)
  IPR036389 Ribonuclease III, endonuclease domain superfamily [SSF69065] (3-126)

Nearest PDB structures (foldseek):
  1u61-assembly1_A  TM=1.008E+00  e=2.226E-17  Bacillus cereus
  6tnn-assembly1_H  TM=9.509E-01  e=1.472E-09  Bacillus subtilis subsp. subtilis str. 168
  4oun-assembly1_A-2  TM=9.475E-01  e=2.711E-09  Bacillus subtilis subsp. subtilis str. 168

Sequence (126 aa):
IDAKQLNSLALAYGDAVYEQYIRYHLLQKGKVRPNQLHRLGTSFVSAKAQAKVVYHLLETAFLTEEEEAVLRRGRNANSGTVPKNTDVQTYRHSTAFEALIGYHHLLNNRERLDEIVYKAIAVLEE

Radius of gyration: 14.13 Å; Cα contacts (8 Å, |Δi|>4): 150; chains: 1; bounding box: 41×31×31 Å